Protein AF-A0AAU1LIA6-F1 (afdb_monomer_lite)

Structure (mmCIF, N/CA/C/O backbone):
data_AF-A0AAU1LIA6-F1
#
_entry.id   AF-A0AAU1LIA6-F1
#
loop_
_atom_site.group_PDB
_atom_site.id
_atom_site.type_symbol
_atom_site.label_atom_id
_atom_site.label_alt_id
_atom_site.label_comp_id
_atom_site.label_asym_id
_atom_site.label_entity_id
_atom_site.label_seq_id
_atom_site.pdbx_PDB_ins_code
_atom_site.Cartn_x
_atom_site.Cartn_y
_atom_site.Cartn_z
_atom_site.occupancy
_atom_site.B_iso_or_equiv
_atom_site.auth_seq_id
_atom_site.auth_comp_id
_atom_site.auth_asym_id
_atom_site.auth_atom_id
_atom_site.pdbx_PDB_model_num
ATOM 1 N N . MET A 1 1 ? 15.060 0.155 -12.844 1.00 62.31 1 MET A N 1
ATOM 2 C CA . MET A 1 1 ? 14.026 1.166 -13.131 1.00 62.31 1 MET A CA 1
ATOM 3 C C . MET A 1 1 ? 13.568 1.713 -11.801 1.00 62.31 1 MET A C 1
ATOM 5 O O . MET A 1 1 ? 13.108 0.921 -10.989 1.00 62.31 1 MET A O 1
ATOM 9 N N . ASP A 1 2 ? 13.717 3.011 -11.574 1.00 82.62 2 ASP A N 1
ATOM 10 C CA . ASP A 1 2 ? 13.188 3.653 -10.374 1.00 82.62 2 ASP A CA 1
ATOM 11 C C . ASP A 1 2 ? 11.699 3.939 -10.583 1.00 82.62 2 ASP A C 1
ATOM 13 O O . ASP A 1 2 ? 11.312 4.583 -11.560 1.00 82.62 2 ASP A O 1
ATOM 17 N N . LEU A 1 3 ? 10.856 3.397 -9.704 1.00 88.44 3 LEU A N 1
ATOM 18 C CA . LEU A 1 3 ? 9.422 3.675 -9.713 1.00 88.44 3 LEU A CA 1
ATOM 19 C C . LEU A 1 3 ? 9.181 5.081 -9.163 1.00 88.44 3 LEU A C 1
ATOM 21 O O . LEU A 1 3 ? 9.802 5.484 -8.176 1.00 88.44 3 LEU A O 1
ATOM 25 N N . THR A 1 4 ? 8.237 5.816 -9.750 1.00 95.50 4 THR A N 1
ATOM 26 C CA . THR A 1 4 ? 7.725 7.023 -9.092 1.00 95.50 4 THR A CA 1
ATOM 27 C C . THR A 1 4 ? 7.009 6.641 -7.789 1.00 95.50 4 THR A C 1
ATOM 29 O O . THR A 1 4 ? 6.557 5.499 -7.649 1.00 95.50 4 THR A O 1
ATOM 32 N N . PRO A 1 5 ? 6.851 7.568 -6.827 1.00 92.00 5 PRO A N 1
ATOM 33 C CA . PRO A 1 5 ? 6.136 7.278 -5.585 1.00 92.00 5 PRO A CA 1
ATOM 34 C C . PRO A 1 5 ? 4.728 6.707 -5.808 1.00 92.00 5 PRO A C 1
ATOM 36 O O . PRO A 1 5 ? 4.343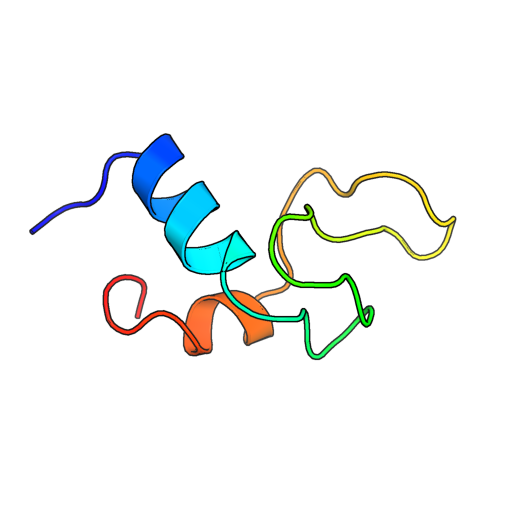 5.756 -5.131 1.00 92.00 5 PRO A O 1
ATOM 39 N N . ASP A 1 6 ? 3.998 7.219 -6.801 1.00 94.25 6 ASP A N 1
ATOM 40 C CA . ASP A 1 6 ? 2.656 6.733 -7.137 1.00 94.25 6 ASP A CA 1
ATOM 41 C C . ASP A 1 6 ? 2.689 5.314 -7.718 1.00 94.25 6 ASP A C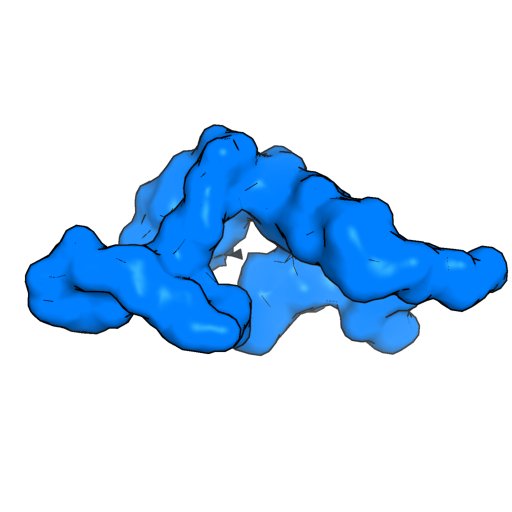 1
ATOM 43 O O . ASP A 1 6 ? 1.875 4.468 -7.356 1.00 94.25 6 ASP A O 1
ATOM 47 N N . GLN A 1 7 ? 3.669 5.011 -8.575 1.00 95.69 7 GLN A N 1
ATOM 48 C CA . GLN A 1 7 ? 3.852 3.660 -9.110 1.00 95.69 7 GLN A CA 1
ATOM 49 C C . GLN A 1 7 ? 4.245 2.665 -8.014 1.00 95.69 7 GLN A C 1
ATOM 51 O O . GLN A 1 7 ? 3.757 1.536 -8.006 1.00 95.69 7 GLN A O 1
ATOM 56 N N . ALA A 1 8 ? 5.098 3.080 -7.076 1.00 94.88 8 ALA A N 1
ATOM 57 C CA . ALA A 1 8 ? 5.464 2.266 -5.925 1.00 94.88 8 ALA A CA 1
ATOM 58 C C . ALA A 1 8 ? 4.252 2.010 -5.017 1.00 94.88 8 ALA A C 1
ATOM 60 O O . ALA A 1 8 ? 4.051 0.877 -4.584 1.00 94.88 8 ALA A O 1
ATOM 61 N N . ALA A 1 9 ? 3.419 3.026 -4.772 1.00 95.31 9 ALA A N 1
ATOM 62 C CA . ALA A 1 9 ? 2.188 2.877 -4.002 1.00 95.31 9 ALA A CA 1
ATOM 63 C C . ALA A 1 9 ? 1.230 1.879 -4.666 1.00 95.31 9 ALA A C 1
ATOM 65 O O . ALA A 1 9 ? 0.817 0.923 -4.015 1.00 95.31 9 ALA A O 1
ATOM 66 N N . LEU A 1 10 ? 0.965 2.030 -5.968 1.00 96.12 10 LEU A N 1
ATOM 67 C CA . LEU A 1 10 ? 0.123 1.097 -6.723 1.00 96.12 10 LEU A CA 1
ATOM 68 C C . LEU A 1 10 ? 0.675 -0.333 -6.679 1.00 96.12 10 LEU A C 1
ATOM 70 O O . LEU A 1 10 ? -0.073 -1.278 -6.431 1.00 96.12 10 LEU A O 1
ATOM 74 N N . ALA A 1 11 ? 1.987 -0.501 -6.860 1.00 96.50 11 ALA A N 1
ATOM 75 C CA . ALA A 1 11 ? 2.627 -1.811 -6.793 1.00 96.50 11 ALA A CA 1
ATOM 76 C C . ALA A 1 11 ? 2.476 -2.463 -5.407 1.00 96.50 11 ALA A C 1
ATOM 78 O O . ALA A 1 11 ? 2.205 -3.657 -5.319 1.00 96.50 11 ALA A O 1
ATOM 79 N N . VAL A 1 12 ? 2.603 -1.692 -4.323 1.00 96.88 12 VAL A N 1
ATOM 80 C CA . VAL A 1 12 ? 2.396 -2.185 -2.949 1.00 96.88 12 VAL A CA 1
ATOM 81 C C . VAL A 1 12 ? 0.931 -2.533 -2.699 1.00 96.88 12 VAL A C 1
ATOM 83 O O . VAL A 1 12 ? 0.628 -3.565 -2.092 1.00 96.88 12 VAL A O 1
ATOM 86 N N . GLU A 1 13 ? 0.015 -1.684 -3.157 1.00 97.56 13 GLU A N 1
ATOM 87 C CA . GLU A 1 13 ? -1.417 -1.876 -2.959 1.00 97.56 13 GLU A CA 1
ATOM 88 C C . GLU A 1 13 ? -1.976 -3.048 -3.768 1.00 97.56 13 GLU A C 1
ATOM 90 O O . GLU A 1 13 ? -2.997 -3.590 -3.367 1.00 97.56 13 GLU A O 1
ATOM 95 N N . HIS A 1 14 ? -1.304 -3.531 -4.817 1.00 97.38 14 HIS A N 1
ATOM 96 C CA . HIS A 1 14 ? -1.712 -4.731 -5.566 1.00 97.38 14 HIS A CA 1
ATOM 97 C C . HIS A 1 14 ? -1.712 -6.042 -4.759 1.00 97.38 14 HIS A C 1
ATOM 99 O O . HIS A 1 14 ? -2.262 -7.040 -5.225 1.00 97.38 14 HIS A O 1
ATOM 105 N N . HIS A 1 15 ? -1.125 -6.056 -3.563 1.00 97.06 15 HIS A N 1
ATOM 106 C CA . HIS A 1 15 ? -1.067 -7.226 -2.689 1.00 97.06 15 HIS A CA 1
ATOM 107 C C . HIS A 1 15 ? -1.872 -6.995 -1.417 1.00 97.06 15 HIS A C 1
ATOM 109 O O . HIS A 1 15 ? -1.850 -5.883 -0.901 1.00 97.06 15 HIS A O 1
ATOM 115 N N . ASP A 1 16 ? -2.501 -8.021 -0.847 1.00 97.69 16 ASP A N 1
ATOM 116 C CA . ASP A 1 16 ? -3.066 -7.926 0.504 1.00 97.69 16 ASP A CA 1
ATOM 117 C C . ASP A 1 16 ? -1.962 -7.632 1.534 1.00 97.69 16 ASP A C 1
ATOM 119 O O . ASP A 1 16 ? -0.809 -8.046 1.378 1.00 97.69 16 ASP A O 1
ATOM 123 N N . CYS A 1 17 ? -2.287 -6.899 2.602 1.00 97.38 17 CYS A N 1
ATOM 124 C CA . CYS A 1 17 ? -1.323 -6.631 3.665 1.00 97.38 17 CYS A CA 1
ATOM 125 C C . CYS A 1 17 ? -1.242 -7.810 4.649 1.00 97.38 17 CYS A C 1
ATOM 127 O O . CYS A 1 17 ? -2.194 -8.000 5.401 1.00 97.38 17 CYS A O 1
ATOM 129 N N . PRO A 1 18 ? -0.091 -8.496 4.799 1.00 96.69 18 PRO A N 1
ATOM 130 C CA . PRO A 1 18 ? 0.016 -9.661 5.689 1.00 96.69 18 PRO A CA 1
ATOM 131 C C . PRO A 1 18 ? -0.092 -9.351 7.191 1.00 96.69 18 PRO A C 1
ATOM 133 O O . PRO A 1 18 ? -0.041 -10.260 8.008 1.00 96.69 18 PRO A O 1
ATOM 136 N N . ASN A 1 19 ? -0.128 -8.068 7.569 1.00 96.19 19 ASN A N 1
ATOM 137 C CA . ASN A 1 19 ? -0.077 -7.634 8.968 1.00 96.19 19 ASN A CA 1
ATOM 138 C C . ASN A 1 19 ? -1.380 -7.000 9.468 1.00 96.19 19 ASN A C 1
ATOM 140 O O . ASN A 1 19 ? -1.641 -6.999 10.664 1.00 96.19 19 ASN A O 1
ATOM 144 N N . CYS A 1 20 ? -2.165 -6.384 8.581 1.00 96.38 20 CYS A N 1
ATOM 145 C CA . CYS A 1 20 ? -3.444 -5.777 8.960 1.00 96.38 20 CYS A CA 1
ATOM 146 C C . CYS A 1 20 ? -4.608 -6.204 8.072 1.00 96.38 20 CYS A C 1
ATOM 148 O O . CYS A 1 20 ? -5.670 -5.590 8.155 1.00 96.38 20 CYS A O 1
ATOM 150 N N . ASP A 1 21 ? -4.383 -7.194 7.204 1.00 95.62 21 ASP A N 1
ATOM 151 C CA . ASP A 1 21 ? -5.384 -7.807 6.328 1.00 95.62 21 ASP A CA 1
ATOM 152 C C . ASP A 1 21 ? -6.105 -6.810 5.407 1.00 95.62 21 ASP A C 1
ATOM 154 O O . ASP A 1 21 ? -7.192 -7.071 4.898 1.00 95.62 21 ASP A O 1
ATOM 158 N N . ALA A 1 22 ? -5.500 -5.637 5.179 1.00 96.94 22 ALA A N 1
ATOM 159 C CA . ALA A 1 22 ? -6.006 -4.671 4.217 1.00 96.94 22 ALA A CA 1
ATOM 160 C C . ALA A 1 22 ? -5.981 -5.308 2.817 1.00 96.94 22 ALA A C 1
ATOM 162 O O . ALA A 1 22 ? -4.907 -5.760 2.401 1.00 96.94 22 ALA A O 1
ATOM 163 N N . PRO A 1 23 ? -7.113 -5.333 2.094 1.00 96.94 23 PRO A N 1
ATOM 164 C CA . PRO A 1 23 ? -7.187 -5.991 0.800 1.00 96.94 23 PRO A CA 1
ATOM 165 C C . PRO A 1 23 ? -6.358 -5.257 -0.259 1.00 96.94 23 PRO A C 1
ATOM 167 O O . PRO A 1 23 ? -6.046 -4.061 -0.127 1.00 96.94 23 PRO A O 1
ATOM 170 N N . ALA A 1 24 ? -6.045 -5.962 -1.339 1.00 97.25 24 ALA A N 1
ATOM 171 C CA . ALA A 1 24 ? -5.483 -5.383 -2.546 1.00 97.25 24 ALA A CA 1
ATOM 172 C C . ALA A 1 24 ? -6.346 -4.216 -3.067 1.00 97.25 24 ALA A C 1
ATOM 174 O O . ALA A 1 24 ? -7.574 -4.222 -2.973 1.00 97.25 24 ALA A O 1
ATOM 175 N N . GLY A 1 25 ? -5.688 -3.184 -3.592 1.00 96.81 25 GLY A N 1
ATOM 176 C CA . GLY A 1 25 ? -6.293 -1.916 -3.999 1.00 96.81 25 GLY A CA 1
ATOM 177 C C . GLY A 1 25 ? -6.606 -0.964 -2.840 1.00 96.81 25 GLY A C 1
ATOM 178 O O . GLY A 1 25 ? -7.286 0.037 -3.049 1.00 96.81 25 GLY A O 1
ATOM 179 N N . SER A 1 26 ? -6.153 -1.264 -1.617 1.00 96.62 26 SER A N 1
ATOM 180 C CA . SER A 1 26 ? -6.365 -0.391 -0.461 1.00 96.62 26 SER A CA 1
ATOM 181 C C . SER A 1 26 ? -5.102 -0.132 0.354 1.00 96.62 26 SER A C 1
ATOM 183 O O . SER A 1 26 ? -4.277 -1.026 0.580 1.00 96.62 26 SER A O 1
ATOM 185 N N . ALA A 1 27 ? -5.002 1.089 0.881 1.00 97.06 27 ALA A N 1
ATOM 186 C CA . ALA A 1 27 ? -3.962 1.468 1.820 1.00 97.06 27 ALA A CA 1
ATOM 187 C C . ALA A 1 27 ? -4.052 0.676 3.134 1.00 97.06 27 ALA A C 1
ATOM 189 O O . ALA A 1 27 ? -5.127 0.278 3.590 1.00 97.06 27 ALA A O 1
ATOM 190 N N . CYS A 1 28 ? -2.906 0.488 3.793 1.00 97.81 28 CYS A N 1
ATOM 191 C CA . CYS A 1 28 ? -2.867 -0.147 5.109 1.00 97.81 28 CYS A CA 1
ATOM 192 C C . CYS A 1 28 ? -3.733 0.607 6.127 1.00 97.81 28 CYS A C 1
ATOM 194 O O . CYS A 1 28 ? -3.881 1.830 6.072 1.00 97.81 28 CYS A O 1
ATOM 196 N N . ARG A 1 29 ? -4.262 -0.124 7.111 1.00 97.44 29 ARG A N 1
ATOM 197 C CA . ARG A 1 29 ? -5.032 0.444 8.223 1.00 97.44 29 ARG A CA 1
ATOM 198 C C . ARG A 1 29 ? -4.234 0.422 9.522 1.00 97.44 29 ARG A C 1
ATOM 200 O O . ARG A 1 29 ? -3.439 -0.484 9.761 1.00 97.44 29 ARG A O 1
ATOM 207 N N . THR A 1 30 ? -4.455 1.430 10.359 1.00 95.50 30 THR A N 1
ATOM 208 C CA . THR A 1 30 ? -4.002 1.452 11.752 1.00 95.50 30 THR A CA 1
ATOM 209 C C . THR A 1 30 ? -4.848 0.498 12.591 1.00 95.50 30 THR A C 1
ATOM 211 O O . THR A 1 30 ? -5.944 0.107 12.189 1.00 95.50 30 THR A O 1
ATOM 214 N N . ARG A 1 31 ? -4.399 0.188 13.813 1.00 92.19 31 ARG A N 1
ATOM 215 C CA . ARG A 1 31 ? -5.168 -0.639 14.759 1.00 92.19 31 ARG A CA 1
ATOM 216 C C . ARG A 1 31 ? -6.569 -0.083 15.056 1.00 92.19 31 ARG A C 1
ATOM 218 O O . ARG A 1 31 ? -7.488 -0.850 15.294 1.00 92.19 31 ARG A O 1
ATOM 225 N N . GLY A 1 32 ? -6.742 1.240 15.013 1.00 93.00 32 GLY A N 1
ATOM 226 C CA . GLY A 1 32 ? -8.045 1.901 15.166 1.00 93.00 32 GLY A CA 1
ATOM 227 C C . GLY A 1 32 ? -8.896 1.909 13.891 1.00 93.00 32 GLY A C 1
ATOM 228 O O . GLY A 1 32 ? -9.852 2.675 13.808 1.00 93.00 32 GLY A O 1
ATOM 229 N N . GLY A 1 33 ? -8.508 1.146 12.867 1.00 92.56 33 GLY A N 1
ATOM 230 C CA . GLY A 1 33 ? -9.234 1.026 11.611 1.00 92.56 33 GLY A CA 1
ATOM 231 C C . GLY A 1 33 ? -9.175 2.267 10.726 1.00 92.56 33 GLY A C 1
ATOM 232 O O . GLY A 1 33 ? -9.950 2.340 9.785 1.00 92.56 33 GLY A O 1
ATOM 233 N N . LYS A 1 34 ? -8.293 3.244 10.973 1.00 95.94 34 LYS A N 1
ATOM 234 C CA . LYS A 1 34 ? -8.105 4.425 10.101 1.00 95.94 34 LYS A CA 1
ATOM 235 C C . LYS A 1 34 ? -7.058 4.130 9.027 1.00 95.94 34 LYS A C 1
ATOM 237 O O . LYS A 1 34 ? -6.232 3.248 9.231 1.00 95.94 34 LYS A O 1
ATOM 242 N N . THR A 1 35 ? -7.040 4.875 7.925 1.00 96.50 35 THR A N 1
ATOM 243 C CA . THR A 1 35 ? -5.943 4.785 6.946 1.00 96.50 35 THR A CA 1
ATOM 244 C C . THR A 1 35 ? -4.609 5.120 7.614 1.00 96.50 35 THR A C 1
ATOM 246 O O . THR A 1 35 ? -4.502 6.107 8.344 1.00 96.50 35 THR A O 1
ATOM 249 N N . ALA A 1 36 ? -3.609 4.266 7.418 1.00 96.50 36 ALA A N 1
ATOM 250 C CA . ALA A 1 36 ? -2.265 4.469 7.930 1.00 96.50 36 ALA A CA 1
ATOM 251 C C . ALA A 1 36 ? -1.499 5.449 7.035 1.00 96.50 36 ALA A C 1
ATOM 253 O O . ALA A 1 36 ? -1.642 5.435 5.818 1.00 96.50 36 ALA A O 1
ATOM 254 N N . ALA A 1 37 ? -0.634 6.266 7.636 1.00 94.81 37 ALA A N 1
ATOM 255 C CA . ALA A 1 37 ? 0.228 7.186 6.889 1.00 94.81 37 ALA A CA 1
ATOM 256 C C . ALA A 1 37 ? 1.348 6.470 6.109 1.00 94.81 37 ALA A C 1
ATOM 258 O O . ALA A 1 37 ? 2.014 7.080 5.279 1.00 94.81 37 ALA A O 1
ATOM 259 N N . LYS A 1 38 ? 1.603 5.194 6.424 1.00 94.75 38 LYS A N 1
ATOM 260 C CA . LYS A 1 38 ? 2.645 4.358 5.820 1.00 94.75 38 LYS A CA 1
ATOM 261 C C . LYS A 1 38 ? 2.135 2.929 5.673 1.00 94.75 38 LYS A C 1
ATOM 263 O O . LYS A 1 38 ? 1.290 2.483 6.453 1.00 94.75 38 LYS A O 1
ATOM 268 N N . TYR A 1 39 ? 2.700 2.200 4.720 1.00 96.62 39 TYR A N 1
ATOM 269 C CA . TYR A 1 39 ? 2.477 0.764 4.598 1.00 96.62 39 TYR A CA 1
ATOM 270 C C . TYR A 1 39 ? 3.312 -0.023 5.611 1.00 96.62 39 TYR A C 1
ATOM 272 O O . TYR A 1 39 ? 4.325 0.454 6.122 1.00 96.62 39 TYR A O 1
ATOM 280 N N . HIS A 1 40 ? 2.892 -1.258 5.881 1.00 97.06 40 HIS A N 1
ATOM 281 C CA . HIS A 1 40 ? 3.666 -2.188 6.689 1.00 97.06 40 HIS A CA 1
ATOM 282 C C . HIS A 1 40 ? 4.817 -2.756 5.856 1.00 97.06 40 HIS A C 1
ATOM 284 O O . HIS A 1 40 ? 4.599 -3.177 4.720 1.00 97.06 40 HIS A O 1
ATOM 290 N N . THR A 1 41 ? 6.014 -2.836 6.439 1.00 96.00 41 THR A N 1
ATOM 291 C CA . THR A 1 41 ? 7.219 -3.380 5.790 1.00 96.00 41 THR A CA 1
ATOM 292 C C . THR A 1 41 ? 7.003 -4.739 5.107 1.00 96.00 41 THR A C 1
ATOM 294 O O . THR A 1 41 ? 7.425 -4.876 3.960 1.00 96.00 41 THR A O 1
ATOM 297 N N . PRO A 1 42 ? 6.281 -5.715 5.703 1.00 95.75 42 PRO A N 1
ATOM 298 C CA . PRO A 1 42 ? 6.006 -6.994 5.044 1.00 95.75 42 PRO A CA 1
ATOM 299 C C . PRO A 1 42 ? 5.290 -6.880 3.693 1.00 95.75 42 PRO A C 1
ATOM 301 O O . PRO A 1 42 ? 5.468 -7.744 2.845 1.00 95.75 42 PRO A O 1
ATOM 304 N N . ARG A 1 43 ? 4.509 -5.815 3.462 1.00 96.31 43 ARG A N 1
ATOM 305 C CA . ARG A 1 43 ? 3.819 -5.601 2.181 1.00 96.31 43 ARG A CA 1
ATOM 306 C C . ARG A 1 43 ? 4.789 -5.158 1.080 1.00 96.31 43 ARG A C 1
ATOM 308 O O . ARG A 1 43 ? 4.607 -5.542 -0.065 1.00 96.31 43 ARG A O 1
ATOM 315 N N . PHE A 1 44 ? 5.851 -4.423 1.423 1.00 95.44 44 PHE A N 1
ATOM 316 C CA . PHE A 1 44 ? 6.890 -4.029 0.461 1.00 95.44 44 PHE A CA 1
ATOM 317 C C . PHE A 1 44 ? 7.708 -5.222 -0.042 1.00 95.44 44 PHE A C 1
ATOM 319 O O . PHE A 1 44 ? 8.072 -5.257 -1.211 1.00 95.44 44 PHE A O 1
ATOM 326 N N . VAL A 1 45 ? 7.945 -6.230 0.806 1.00 94.94 45 VAL A N 1
ATOM 327 C CA . VAL A 1 45 ? 8.688 -7.453 0.434 1.00 94.94 45 VAL A CA 1
ATOM 328 C C . VAL A 1 45 ? 8.013 -8.215 -0.718 1.00 94.94 45 VAL A C 1
ATOM 330 O O . VAL A 1 45 ? 8.686 -8.920 -1.475 1.00 94.94 45 VAL A O 1
ATOM 333 N N . LEU A 1 46 ? 6.698 -8.039 -0.885 1.00 95.25 46 LEU A N 1
ATOM 334 C CA . LEU A 1 46 ? 5.912 -8.635 -1.966 1.00 95.25 46 LEU A CA 1
ATOM 335 C C . LEU A 1 46 ? 6.153 -7.968 -3.326 1.00 95.25 46 LEU A C 1
ATOM 337 O O . LEU A 1 46 ? 5.814 -8.563 -4.343 1.00 95.25 46 LEU A O 1
ATOM 341 N N . VAL A 1 47 ? 6.776 -6.784 -3.358 1.00 95.12 47 VAL A N 1
ATOM 342 C CA . VAL A 1 47 ? 7.071 -6.030 -4.579 1.00 95.12 47 VAL A CA 1
ATOM 343 C C . VAL A 1 47 ? 8.561 -6.155 -4.918 1.00 95.12 47 VAL A C 1
ATOM 345 O O . VAL A 1 47 ? 9.394 -5.491 -4.299 1.00 95.12 47 VAL A O 1
ATOM 348 N N . PRO A 1 48 ? 8.941 -6.953 -5.935 1.00 92.62 48 PRO A N 1
ATOM 349 C CA . PRO A 1 48 ? 10.340 -7.198 -6.273 1.00 92.62 48 PRO A CA 1
ATOM 350 C C . PRO A 1 48 ? 11.207 -5.980 -6.576 1.00 92.62 48 PRO A C 1
ATOM 352 O O . PRO A 1 48 ? 12.421 -6.070 -6.446 1.00 92.62 48 PRO A O 1
ATOM 355 N N . ALA A 1 49 ? 10.597 -4.883 -7.016 1.00 90.56 49 ALA A N 1
ATOM 356 C CA . ALA A 1 49 ? 11.290 -3.652 -7.380 1.00 90.56 49 ALA A CA 1
ATOM 357 C C . ALA A 1 49 ? 11.569 -2.723 -6.183 1.00 90.56 49 ALA A C 1
ATOM 359 O O . ALA A 1 49 ? 12.246 -1.717 -6.359 1.00 90.56 49 ALA A O 1
ATOM 360 N N . LEU A 1 50 ? 11.026 -3.025 -4.996 1.00 89.44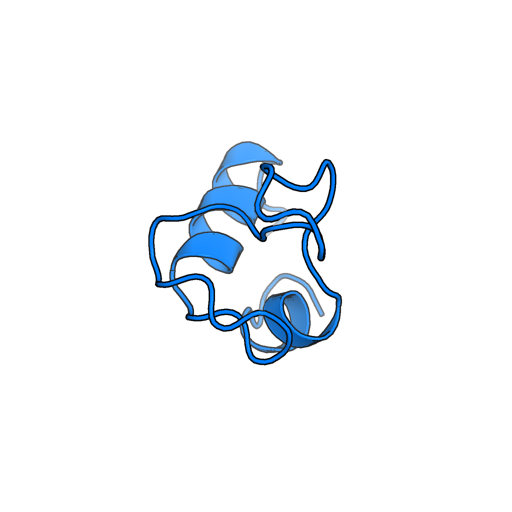 50 LEU A N 1
ATOM 361 C CA . LEU A 1 50 ? 11.144 -2.195 -3.786 1.00 89.44 50 LEU A CA 1
ATOM 362 C C . LEU A 1 50 ? 12.026 -2.840 -2.701 1.00 89.44 50 LEU A C 1
ATOM 364 O O . LEU A 1 50 ? 11.993 -2.406 -1.549 1.00 89.44 50 LEU A O 1
ATOM 368 N N . ARG A 1 51 ? 12.773 -3.886 -3.063 1.00 77.19 51 ARG A N 1
ATOM 369 C CA . ARG A 1 51 ? 13.736 -4.587 -2.205 1.00 77.19 51 ARG A CA 1
ATOM 370 C C . ARG A 1 51 ? 15.167 -4.251 -2.590 1.00 77.19 51 ARG A C 1
ATOM 372 O O . ARG A 1 51 ? 15.408 -4.065 -3.803 1.00 77.19 51 ARG A O 1
#

Foldseek 3Di:
DDDDPVRLVLLLLQCQQPPQRRHRPDAHADPVRH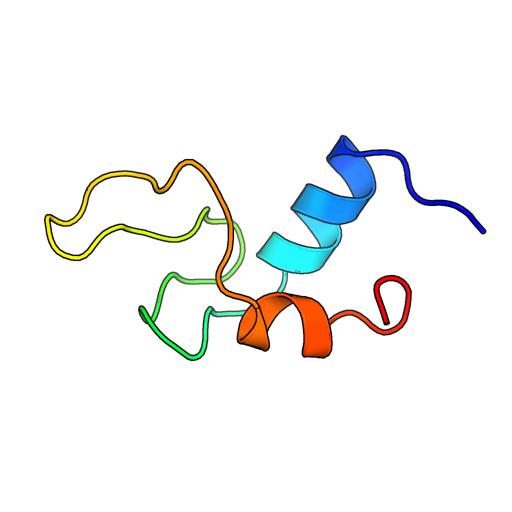HDPDGDPVSQVSRPVSD

pLDDT: mean 94.18, std 5.82, range [62.31, 97.81]

Secondary structure (DSSP, 8-state):
-PPPHHHHHHHHHTS--TTT-PPTTS--B-TTSSBPSS--HHHHTT-GGG-

Radius of gyrati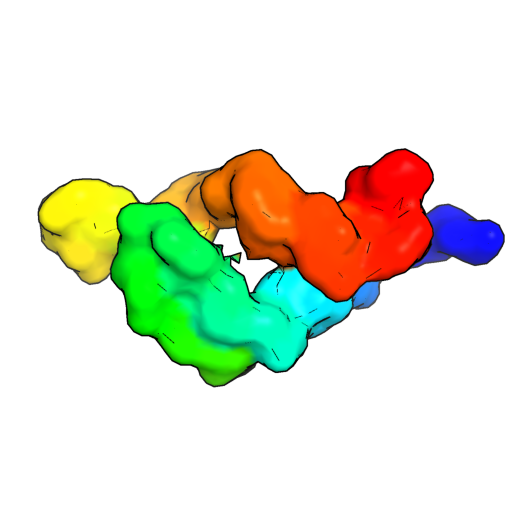on: 10.51 Å; chains: 1; bounding box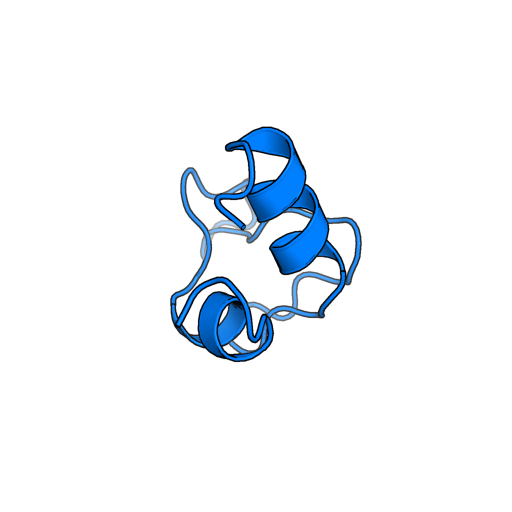: 23×17×28 Å

Sequence (51 aa):
MDLTPDQAALAVEHHDCPNCDAPAGSACRTRGGKTAAKYHTPRFVLVPALR